Protein AF-A0A438JCF0-F1 (afdb_monomer)

Mean predicted aligned error: 16.05 Å

Secondary structure (DSSP, 8-state):
--TTTT---SSHHHHHHHHHHHHHHHHHHHHHTS-GGGHHHHHHHHHH-SSSPPPHHHHHHHHHHHHHHHHHHHH-------------------------------

Sequence (106 aa):
MDHYQCIQMKDSEDAAILKRFVEKERIFEFLAGLNLEFDQVQVQVRVLGKEDLPSLNETISIIGAEEGRRGVMMNETPMVESSAMLSNAGNMKNVVAENQLNAANK

Foldseek 3Di:
DQPCVPDDDPDPVVVVVVVLVSQVVVLVVVLVPDDPVCVVVSVCQVVVPPPDRDTSVVSVVSVVVVVVVVVVVVVPDPPPPPPDPDPPPDDDDDDDDDDDDDDDDD

Structure (mmCIF, N/CA/C/O backbone):
data_AF-A0A438JCF0-F1
#
_entry.id   AF-A0A438JCF0-F1
#
loop_
_atom_site.group_PDB
_atom_site.id
_atom_site.type_symbol
_atom_site.label_atom_id
_atom_site.label_alt_id
_atom_site.label_comp_id
_atom_site.label_asym_id
_atom_site.label_entity_id
_atom_site.label_seq_id
_atom_site.pdbx_PDB_ins_code
_atom_site.Cartn_x
_atom_site.Cartn_y
_atom_site.Cartn_z
_atom_site.occupancy
_atom_site.B_iso_or_equiv
_atom_site.auth_seq_id
_atom_site.auth_comp_id
_atom_site.auth_asym_id
_atom_site.auth_atom_id
_atom_site.pdbx_PDB_model_num
ATOM 1 N N . MET A 1 1 ? -13.941 -3.646 -2.921 1.00 62.16 1 MET A N 1
ATOM 2 C CA . MET A 1 1 ? -14.972 -2.996 -2.080 1.00 62.16 1 MET A CA 1
ATOM 3 C C . MET A 1 1 ? -14.327 -2.737 -0.732 1.00 62.16 1 MET A C 1
ATOM 5 O O . MET A 1 1 ? -13.672 -3.642 -0.242 1.00 62.16 1 MET A O 1
ATOM 9 N N . ASP A 1 2 ? -14.427 -1.535 -0.164 1.00 73.06 2 ASP A N 1
ATOM 10 C CA . ASP A 1 2 ? -13.834 -1.261 1.153 1.00 73.06 2 ASP A CA 1
ATOM 11 C C . ASP A 1 2 ? -14.766 -1.793 2.249 1.00 73.06 2 ASP A C 1
ATOM 13 O O . ASP A 1 2 ? -15.779 -1.180 2.585 1.00 73.06 2 ASP A O 1
ATOM 17 N N . HIS A 1 3 ? -14.460 -2.984 2.762 1.00 77.19 3 HIS A N 1
ATOM 18 C CA . HIS A 1 3 ? -15.299 -3.690 3.734 1.00 77.19 3 HIS A CA 1
ATOM 19 C C . HIS A 1 3 ? -15.315 -3.027 5.122 1.00 77.19 3 HIS A C 1
ATOM 21 O O . HIS A 1 3 ? -16.155 -3.370 5.952 1.00 77.19 3 HIS A O 1
ATOM 27 N N . TYR A 1 4 ? -14.436 -2.050 5.360 1.00 80.06 4 TYR A N 1
ATOM 28 C CA . TYR A 1 4 ? -14.274 -1.373 6.647 1.00 80.06 4 TYR A CA 1
ATOM 29 C C . TYR A 1 4 ? -15.093 -0.081 6.768 1.00 80.06 4 TYR A C 1
ATOM 31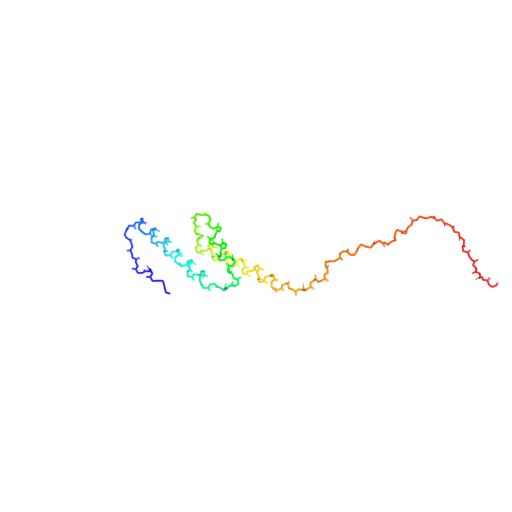 O O . TYR A 1 4 ? -15.215 0.475 7.857 1.00 80.06 4 TYR A O 1
ATOM 39 N N . GLN A 1 5 ? -15.708 0.388 5.677 1.00 80.06 5 GLN A N 1
ATOM 40 C CA . GLN A 1 5 ? -16.453 1.655 5.634 1.00 80.06 5 GLN A CA 1
ATOM 41 C C . GLN A 1 5 ? -17.698 1.692 6.536 1.00 80.06 5 GLN A C 1
ATOM 43 O O . GLN A 1 5 ? -18.168 2.772 6.888 1.00 80.06 5 GLN A O 1
ATOM 48 N N . CYS A 1 6 ? -18.244 0.532 6.908 1.00 81.19 6 CYS A N 1
ATOM 49 C CA . CYS A 1 6 ? -19.401 0.431 7.799 1.00 81.19 6 CYS A CA 1
ATOM 50 C C . CYS A 1 6 ? -19.032 0.428 9.291 1.00 81.19 6 CYS A C 1
ATOM 52 O O . CYS A 1 6 ? -19.927 0.474 10.137 1.00 81.19 6 CYS A O 1
ATOM 54 N N . ILE A 1 7 ? -17.739 0.381 9.628 1.00 84.44 7 ILE A N 1
ATOM 55 C CA . ILE A 1 7 ? -17.277 0.356 11.014 1.00 84.44 7 ILE A CA 1
ATOM 56 C C . ILE A 1 7 ? -17.181 1.791 11.534 1.00 84.44 7 ILE A C 1
ATOM 58 O O . ILE A 1 7 ? -16.429 2.612 11.015 1.00 84.44 7 ILE A O 1
ATOM 62 N N . GLN A 1 8 ? -17.932 2.088 12.595 1.00 81.56 8 GLN A N 1
ATOM 63 C CA . GLN A 1 8 ? -17.813 3.336 13.345 1.00 81.56 8 GLN A CA 1
ATOM 64 C C . GLN A 1 8 ? -17.200 3.059 14.713 1.00 81.56 8 GLN A C 1
ATOM 66 O O . GLN A 1 8 ? -17.694 2.220 15.467 1.00 81.56 8 GLN A O 1
ATOM 71 N N . MET A 1 9 ? -16.140 3.792 15.043 1.00 86.50 9 MET A N 1
ATOM 72 C CA . MET A 1 9 ? -15.446 3.685 16.324 1.00 86.50 9 MET A CA 1
ATOM 73 C C . MET A 1 9 ? -15.706 4.935 17.155 1.00 86.50 9 MET A C 1
ATOM 75 O O . MET A 1 9 ? -15.695 6.050 16.638 1.00 86.50 9 MET A O 1
ATOM 79 N N . LYS A 1 10 ? -16.000 4.729 18.440 1.00 86.31 10 LYS A N 1
ATOM 80 C CA . LYS A 1 10 ? -16.257 5.813 19.400 1.00 86.31 10 LYS A CA 1
ATOM 81 C C . LYS A 1 10 ? -14.984 6.273 20.100 1.00 86.31 10 LYS A C 1
ATOM 83 O O . LYS A 1 10 ? -14.886 7.442 20.453 1.00 86.31 10 LYS A O 1
ATOM 88 N N . ASP A 1 11 ? -14.052 5.348 20.305 1.00 92.75 11 ASP A N 1
ATOM 89 C CA . ASP A 1 11 ? -12.756 5.610 20.911 1.00 92.75 11 ASP A CA 1
ATOM 90 C C . ASP A 1 11 ? -11.709 5.939 19.836 1.00 92.75 11 ASP A C 1
ATOM 92 O O . ASP A 1 11 ? -11.685 5.325 18.765 1.00 92.75 11 ASP A O 1
ATOM 96 N N . SER A 1 12 ? -10.869 6.941 20.104 1.00 90.31 12 SER A N 1
ATOM 97 C CA . SER A 1 12 ? -9.863 7.421 19.153 1.00 90.31 12 SER A CA 1
ATOM 98 C C . SER A 1 12 ? -8.617 6.541 19.081 1.00 90.31 12 SER A C 1
ATOM 100 O O . SER A 1 12 ? -7.994 6.481 18.021 1.00 90.31 12 SER A O 1
ATOM 102 N N . GLU A 1 13 ? -8.247 5.878 20.178 1.00 93.06 13 GLU A N 1
ATOM 103 C CA . GLU A 1 13 ? -7.094 4.974 20.218 1.00 93.06 13 GLU A CA 1
ATOM 104 C C . GLU A 1 13 ? -7.409 3.718 19.406 1.00 93.06 13 GLU A C 1
ATOM 106 O O . GLU A 1 13 ? -6.676 3.363 18.479 1.00 93.06 13 GLU A O 1
ATOM 111 N N . ASP A 1 14 ? -8.574 3.120 19.656 1.00 89.88 14 ASP A N 1
ATOM 112 C CA . ASP A 1 14 ? -9.021 1.949 18.906 1.00 89.88 14 ASP A CA 1
ATOM 113 C C . ASP A 1 14 ? -9.172 2.277 17.402 1.00 89.88 14 ASP A C 1
ATOM 115 O O . ASP A 1 14 ? -8.791 1.477 16.540 1.00 89.88 14 ASP A O 1
ATOM 119 N N . ALA A 1 15 ? -9.656 3.483 17.064 1.00 89.75 15 ALA A N 1
ATOM 120 C CA . ALA A 1 15 ? -9.737 3.965 15.681 1.00 89.75 15 ALA A CA 1
ATOM 121 C C . ALA A 1 15 ? -8.367 4.070 14.999 1.00 89.75 15 ALA A C 1
ATOM 123 O O . ALA A 1 15 ? -8.227 3.712 13.824 1.00 89.75 15 ALA A O 1
ATOM 124 N N . ALA A 1 16 ? -7.347 4.536 15.722 1.00 90.12 16 ALA A N 1
ATOM 125 C CA . ALA A 1 16 ? -5.986 4.609 15.207 1.00 90.12 16 ALA A CA 1
ATOM 126 C C . ALA A 1 16 ? -5.401 3.210 14.960 1.00 90.12 16 ALA A C 1
ATOM 128 O O . ALA A 1 16 ? -4.766 2.984 13.923 1.00 90.12 16 ALA A O 1
ATOM 129 N N . ILE A 1 17 ? -5.657 2.259 15.863 1.00 89.62 17 ILE A N 1
ATOM 130 C CA . ILE A 1 17 ? -5.222 0.864 15.724 1.00 89.62 17 ILE A CA 1
ATOM 131 C C . ILE A 1 17 ? -5.883 0.212 14.505 1.00 89.62 17 ILE A C 1
ATOM 133 O O . ILE A 1 17 ? -5.178 -0.353 13.663 1.00 89.62 17 ILE A O 1
ATOM 137 N N . LEU A 1 18 ? -7.208 0.335 14.357 1.00 89.56 18 LEU A N 1
ATOM 138 C CA . LEU A 1 18 ? -7.921 -0.228 13.207 1.00 89.56 18 LEU A CA 1
ATOM 139 C C . LEU A 1 18 ? -7.422 0.381 11.895 1.00 89.56 18 LEU A C 1
ATOM 141 O O . LEU A 1 18 ? -7.190 -0.347 10.933 1.00 89.56 18 LEU A O 1
ATOM 145 N N . LYS A 1 19 ? -7.199 1.699 11.852 1.00 88.81 19 LYS A N 1
ATOM 146 C CA . LYS A 1 19 ? -6.671 2.365 10.656 1.00 88.81 19 LYS A CA 1
ATOM 147 C C . LYS A 1 19 ? -5.315 1.787 10.241 1.00 88.81 19 LYS A C 1
ATOM 149 O O . LYS A 1 19 ? -5.132 1.481 9.066 1.00 88.81 19 LYS A O 1
ATOM 154 N N . ARG A 1 20 ? -4.394 1.595 11.193 1.00 88.44 20 ARG A N 1
ATOM 155 C CA . ARG A 1 20 ?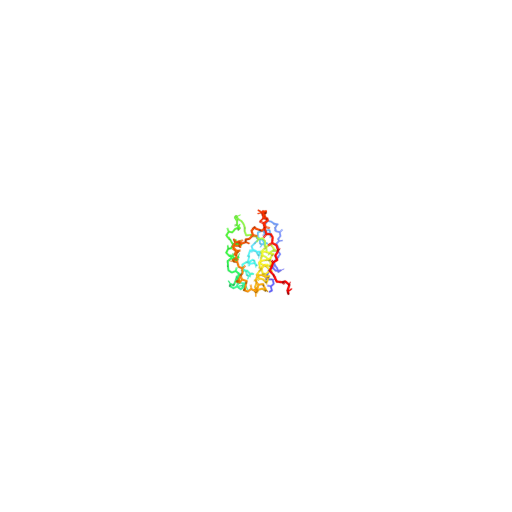 -3.083 0.971 10.930 1.00 88.44 20 ARG A CA 1
ATOM 156 C C . ARG A 1 20 ? -3.224 -0.470 10.442 1.00 88.44 20 ARG A C 1
ATOM 158 O O . ARG A 1 20 ? -2.466 -0.891 9.574 1.00 88.44 20 ARG A O 1
ATOM 165 N N . PHE A 1 21 ? -4.177 -1.224 10.988 1.00 89.06 21 PHE A N 1
ATOM 166 C CA . PHE A 1 21 ? -4.444 -2.596 10.560 1.00 89.06 21 PHE A CA 1
ATOM 167 C C . PHE A 1 21 ? -4.962 -2.651 9.116 1.00 89.06 21 PHE A C 1
ATOM 169 O O . PHE A 1 21 ? -4.380 -3.341 8.283 1.00 89.06 21 PHE A O 1
ATOM 176 N N . VAL A 1 22 ? -5.993 -1.863 8.803 1.00 89.81 22 VAL A N 1
ATOM 177 C CA . VAL A 1 22 ? -6.582 -1.783 7.458 1.00 89.81 22 VAL A CA 1
ATOM 178 C C . VAL A 1 22 ? -5.552 -1.307 6.436 1.00 89.81 22 VAL A C 1
ATOM 180 O O . VAL A 1 22 ? -5.491 -1.832 5.329 1.00 89.81 22 VAL A O 1
ATOM 183 N N . GLU A 1 23 ? -4.718 -0.329 6.790 1.00 89.44 23 GLU A N 1
ATOM 184 C CA . GLU A 1 23 ? -3.648 0.139 5.909 1.00 89.44 23 GLU A CA 1
ATOM 185 C C . GLU A 1 23 ? -2.625 -0.966 5.618 1.00 89.44 23 GLU A C 1
ATOM 187 O O . GLU A 1 23 ? -2.289 -1.188 4.454 1.00 89.44 23 GLU A O 1
ATOM 192 N N . LYS A 1 24 ? -2.194 -1.716 6.642 1.00 87.69 24 LYS A N 1
ATOM 193 C CA . LYS A 1 24 ? -1.300 -2.868 6.463 1.00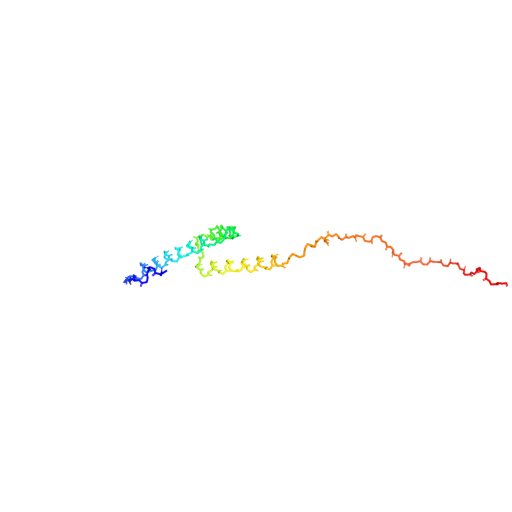 87.69 24 LYS A CA 1
ATOM 194 C C . LYS A 1 24 ? -1.915 -3.933 5.559 1.00 87.69 24 LYS A C 1
ATOM 196 O O . LYS A 1 24 ? -1.229 -4.411 4.659 1.00 87.69 24 LYS A O 1
ATOM 201 N N . GLU A 1 25 ? -3.187 -4.281 5.746 1.00 89.25 25 GLU A N 1
ATOM 202 C CA . GLU A 1 25 ? -3.862 -5.238 4.861 1.00 89.25 25 GLU A CA 1
ATOM 203 C C . GLU A 1 25 ? -3.881 -4.767 3.406 1.00 89.25 25 GLU A C 1
ATOM 205 O O . GLU A 1 25 ? -3.521 -5.539 2.519 1.00 89.25 25 GLU A O 1
ATOM 210 N N . ARG A 1 26 ? -4.206 -3.493 3.151 1.00 90.06 26 ARG A N 1
ATOM 211 C CA . ARG A 1 26 ? -4.204 -2.947 1.784 1.00 90.06 26 ARG A CA 1
ATOM 212 C C . ARG A 1 26 ? -2.823 -2.967 1.146 1.00 90.06 26 ARG A C 1
ATOM 214 O O . ARG A 1 26 ? -2.718 -3.201 -0.053 1.00 90.06 26 ARG A O 1
ATOM 221 N N . ILE A 1 27 ? -1.768 -2.729 1.925 1.00 88.56 27 ILE A N 1
ATOM 222 C CA . ILE A 1 27 ? -0.389 -2.852 1.439 1.00 88.56 27 ILE A CA 1
ATOM 223 C C . ILE A 1 27 ? -0.116 -4.297 1.018 1.00 88.56 27 ILE A C 1
ATOM 225 O O . ILE A 1 27 ? 0.415 -4.523 -0.066 1.00 88.56 27 ILE A O 1
ATOM 229 N N . PHE A 1 28 ? -0.497 -5.285 1.831 1.00 87.44 28 PHE A N 1
ATOM 230 C CA . PHE A 1 28 ? -0.297 -6.690 1.475 1.00 87.44 28 PHE A CA 1
ATOM 231 C C . PHE A 1 28 ? -1.123 -7.118 0.263 1.00 87.44 28 PHE A C 1
ATOM 233 O O . PHE A 1 28 ? -0.587 -7.818 -0.591 1.00 87.44 28 PHE A O 1
ATOM 240 N N . GLU A 1 29 ? -2.378 -6.684 0.155 1.00 90.00 29 GLU A N 1
ATOM 241 C CA . GLU A 1 29 ? -3.229 -6.955 -1.008 1.00 90.00 29 GLU A CA 1
ATOM 242 C C . GLU A 1 29 ? -2.648 -6.326 -2.282 1.00 90.00 29 GLU A C 1
ATOM 244 O O . GLU A 1 29 ? -2.554 -6.991 -3.313 1.00 90.00 29 GLU A O 1
ATOM 249 N N . PHE A 1 30 ? -2.167 -5.080 -2.193 1.00 88.38 30 PHE A N 1
ATOM 250 C CA . PHE A 1 30 ? -1.474 -4.411 -3.292 1.00 88.38 30 PHE A CA 1
ATOM 251 C C . PHE A 1 30 ? -0.219 -5.180 -3.717 1.00 88.38 30 PHE A C 1
ATOM 253 O O . PHE A 1 30 ? -0.085 -5.515 -4.890 1.00 88.38 30 PHE A O 1
ATOM 260 N N . LEU A 1 31 ? 0.670 -5.506 -2.771 1.00 86.88 31 LEU A N 1
ATOM 261 C CA . LEU A 1 31 ? 1.910 -6.236 -3.051 1.00 86.88 31 LEU A CA 1
ATOM 262 C C . LEU A 1 31 ? 1.637 -7.636 -3.625 1.00 86.88 31 LEU A C 1
ATOM 264 O O . LEU A 1 31 ? 2.309 -8.044 -4.566 1.00 86.88 31 LEU A O 1
ATOM 268 N N . ALA A 1 32 ? 0.632 -8.351 -3.113 1.00 86.31 32 ALA A N 1
ATOM 269 C CA . ALA A 1 32 ? 0.243 -9.669 -3.617 1.00 86.31 32 ALA A CA 1
ATOM 270 C C . ALA A 1 32 ? -0.319 -9.625 -5.050 1.00 86.31 32 ALA A C 1
ATOM 272 O O . ALA A 1 32 ? -0.235 -10.620 -5.767 1.00 86.31 32 ALA A O 1
ATOM 273 N N . GLY A 1 33 ? -0.883 -8.487 -5.464 1.00 87.25 33 GLY A N 1
ATOM 274 C CA . GLY A 1 33 ? -1.371 -8.253 -6.823 1.00 87.25 33 GLY A CA 1
ATOM 275 C C . GLY A 1 33 ? -0.302 -7.791 -7.819 1.00 87.25 33 GLY A C 1
ATOM 276 O O . GLY A 1 33 ? -0.610 -7.646 -9.002 1.00 87.25 33 GLY A O 1
ATOM 277 N N . LEU A 1 34 ? 0.935 -7.540 -7.378 1.00 87.69 34 LEU A N 1
ATOM 278 C CA . LEU A 1 34 ? 2.013 -7.113 -8.268 1.00 87.69 34 LEU A CA 1
ATOM 279 C C . LEU A 1 34 ? 2.544 -8.269 -9.122 1.00 87.69 34 LEU A C 1
ATOM 281 O O . LEU A 1 34 ? 2.576 -9.427 -8.710 1.00 87.69 34 LEU A O 1
ATOM 285 N N . ASN A 1 35 ? 3.029 -7.928 -10.316 1.00 87.38 35 ASN A N 1
ATOM 286 C CA . ASN A 1 35 ? 3.692 -8.880 -11.202 1.00 87.38 35 ASN A CA 1
ATOM 287 C C . ASN A 1 35 ? 4.994 -9.415 -10.560 1.00 87.38 35 ASN A C 1
ATOM 289 O O . ASN A 1 35 ? 5.706 -8.680 -9.871 1.00 87.38 35 ASN A O 1
ATOM 293 N N . LEU A 1 36 ? 5.331 -10.680 -10.837 1.00 84.44 36 LEU A N 1
ATOM 294 C CA . LEU A 1 36 ? 6.549 -11.361 -10.377 1.00 84.44 36 LEU A CA 1
ATOM 295 C C . LEU A 1 36 ? 7.835 -10.625 -10.782 1.00 84.44 36 LEU A C 1
ATOM 297 O O . LEU A 1 36 ? 8.852 -10.737 -10.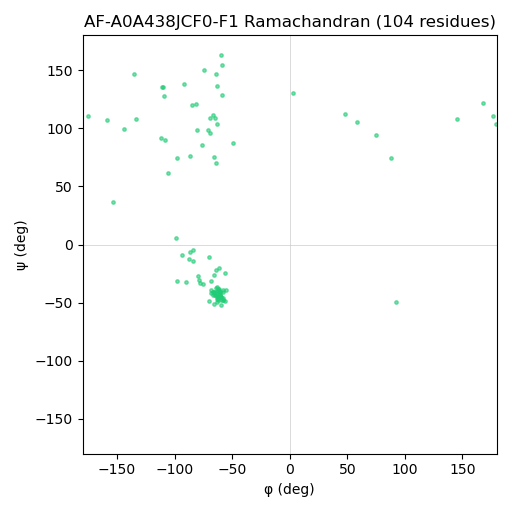107 1.00 84.44 36 LEU A O 1
ATOM 301 N N . GLU A 1 37 ? 7.802 -9.820 -11.845 1.00 85.19 37 GLU A N 1
ATOM 302 C CA . GLU A 1 37 ? 8.937 -8.975 -12.249 1.00 85.19 37 GLU A CA 1
ATOM 303 C C . GLU A 1 37 ? 9.344 -7.932 -11.192 1.00 85.19 37 GLU A C 1
ATOM 305 O O . GLU A 1 37 ? 10.479 -7.447 -11.210 1.00 85.19 37 GLU A O 1
ATOM 310 N N . PHE A 1 38 ? 8.443 -7.612 -10.256 1.00 85.06 38 PHE A N 1
ATOM 311 C CA . PHE A 1 38 ? 8.677 -6.690 -9.146 1.00 85.06 38 PHE A CA 1
ATOM 312 C C . PHE A 1 38 ? 9.006 -7.402 -7.829 1.00 85.06 38 PHE A C 1
ATOM 314 O O . PHE A 1 38 ? 9.143 -6.728 -6.812 1.00 85.06 38 PHE A O 1
ATOM 321 N N . ASP A 1 39 ? 9.167 -8.730 -7.815 1.00 84.31 39 ASP A N 1
ATOM 322 C CA . ASP A 1 39 ? 9.401 -9.515 -6.590 1.00 84.31 39 ASP A CA 1
ATOM 323 C C . ASP A 1 39 ? 10.618 -9.010 -5.793 1.00 84.31 39 ASP A C 1
ATOM 325 O O . ASP A 1 39 ? 10.562 -8.836 -4.576 1.00 84.31 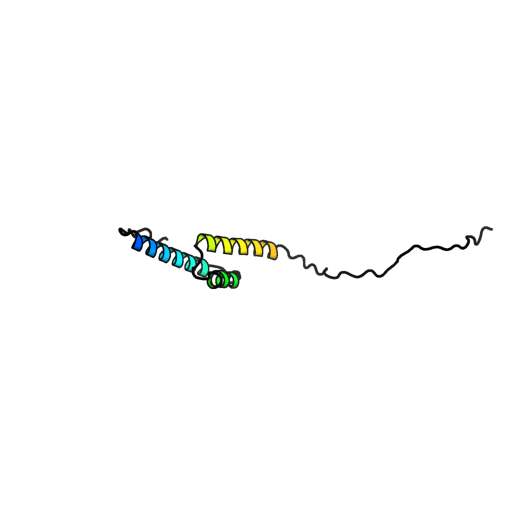39 ASP A O 1
ATOM 329 N N . GLN A 1 40 ? 11.693 -8.619 -6.485 1.00 84.19 40 GLN A N 1
ATOM 330 C CA . GLN A 1 40 ? 12.858 -8.024 -5.830 1.00 84.19 40 GLN A CA 1
ATOM 331 C C . GLN A 1 40 ? 12.529 -6.703 -5.117 1.00 84.19 40 GLN A C 1
ATOM 333 O O . GLN A 1 40 ? 13.022 -6.461 -4.013 1.00 84.19 40 GLN A O 1
ATOM 338 N N . VAL A 1 41 ? 11.677 -5.863 -5.710 1.00 84.69 41 VAL A N 1
ATOM 339 C CA . VAL A 1 41 ? 11.240 -4.611 -5.081 1.00 84.69 41 VAL A CA 1
ATOM 340 C C . VAL A 1 41 ? 10.228 -4.882 -3.972 1.00 84.69 41 VAL A C 1
ATOM 342 O O . VAL A 1 41 ? 10.300 -4.226 -2.939 1.00 84.69 41 VAL A O 1
ATOM 345 N N . GLN A 1 42 ? 9.374 -5.903 -4.092 1.00 83.75 42 GLN A N 1
ATOM 346 C CA . GLN A 1 42 ? 8.505 -6.343 -2.995 1.00 83.75 42 GLN A CA 1
ATOM 347 C C . GLN A 1 42 ? 9.308 -6.777 -1.764 1.00 83.75 42 GLN A C 1
ATOM 349 O O . GLN A 1 42 ? 9.019 -6.342 -0.645 1.00 83.75 42 GLN A O 1
ATOM 354 N N . VAL A 1 43 ? 10.338 -7.609 -1.956 1.00 82.12 43 VAL A N 1
ATOM 355 C CA . VAL A 1 43 ? 11.248 -8.022 -0.879 1.00 82.12 43 VAL A CA 1
ATOM 356 C C . VAL A 1 43 ? 11.954 -6.801 -0.302 1.00 82.12 43 VAL A C 1
ATOM 358 O O . VAL A 1 43 ? 12.065 -6.682 0.913 1.00 82.12 43 VAL A O 1
ATOM 361 N N . GLN A 1 44 ? 12.380 -5.853 -1.136 1.00 81.62 44 GLN A N 1
ATOM 362 C CA . GLN A 1 44 ? 13.070 -4.655 -0.670 1.00 81.62 44 GLN A CA 1
ATOM 363 C C . GLN A 1 44 ? 12.156 -3.713 0.125 1.00 81.62 44 GLN A C 1
ATOM 365 O O . GLN A 1 44 ? 12.559 -3.264 1.191 1.00 81.62 44 GLN A O 1
ATOM 370 N N . VAL A 1 45 ? 10.912 -3.493 -0.302 1.00 82.50 45 VAL A N 1
ATOM 371 C CA . VAL A 1 45 ? 9.891 -2.755 0.465 1.00 82.50 45 VAL A CA 1
ATOM 372 C C . VAL A 1 45 ? 9.653 -3.416 1.829 1.00 82.50 45 VAL A C 1
ATOM 374 O O . VAL A 1 45 ? 9.530 -2.729 2.840 1.00 82.50 45 VAL A O 1
ATOM 377 N N . ARG A 1 46 ? 9.656 -4.755 1.882 1.00 78.12 46 ARG A N 1
ATOM 378 C CA . ARG A 1 46 ? 9.436 -5.523 3.116 1.00 78.12 46 ARG A CA 1
ATOM 379 C C . ARG A 1 46 ? 10.660 -5.581 4.041 1.00 78.12 46 ARG A C 1
ATOM 381 O O . ARG A 1 46 ? 10.495 -5.648 5.252 1.00 78.12 46 ARG A O 1
ATOM 388 N N . VAL A 1 47 ? 11.874 -5.593 3.486 1.00 71.81 47 VAL A N 1
ATOM 389 C CA . VAL A 1 47 ? 13.143 -5.805 4.218 1.00 71.81 47 VAL A CA 1
ATOM 390 C C . VAL A 1 47 ? 13.860 -4.492 4.553 1.00 71.81 47 VAL A C 1
ATOM 392 O O . VAL A 1 47 ? 14.562 -4.406 5.565 1.00 71.81 47 VAL A O 1
ATOM 395 N N . LEU A 1 48 ? 13.718 -3.470 3.707 1.00 65.19 48 LEU A N 1
ATOM 396 C CA . LEU A 1 48 ? 14.313 -2.147 3.905 1.00 65.19 48 LEU A CA 1
ATOM 397 C C . LEU A 1 48 ? 13.418 -1.222 4.745 1.00 65.19 48 LEU A C 1
ATOM 399 O O . LEU A 1 48 ? 13.919 -0.224 5.256 1.00 65.19 48 LEU A O 1
ATOM 403 N N . GLY A 1 49 ? 12.151 -1.593 4.968 1.00 60.88 49 GLY A N 1
ATOM 404 C CA . GLY A 1 49 ? 11.324 -1.089 6.069 1.00 60.88 49 GLY A CA 1
ATOM 405 C C . GLY A 1 49 ? 11.904 -1.546 7.407 1.00 60.88 49 GLY A C 1
ATOM 406 O O . GLY A 1 49 ? 11.454 -2.514 8.015 1.00 60.88 49 GLY A O 1
ATOM 407 N N . LYS A 1 50 ? 13.001 -0.915 7.820 1.00 58.53 50 LYS A N 1
ATOM 408 C CA . LYS A 1 50 ? 13.619 -1.117 9.126 1.00 58.53 50 LYS A CA 1
ATOM 409 C C . LYS A 1 50 ? 12.643 -0.515 10.145 1.00 58.53 50 LYS A C 1
ATOM 411 O O . LYS A 1 50 ? 12.489 0.695 10.178 1.00 58.53 50 LYS A O 1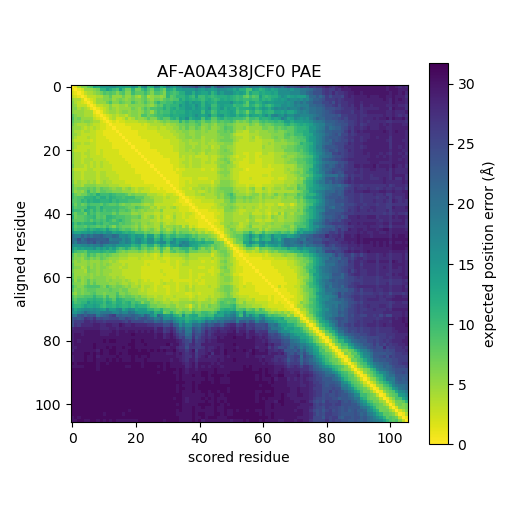
ATOM 416 N N . GLU A 1 51 ? 11.981 -1.376 10.913 1.00 58.56 51 GLU A N 1
ATOM 417 C CA . GLU A 1 51 ? 11.010 -1.098 11.995 1.00 58.56 51 GLU A CA 1
ATOM 418 C C . GLU A 1 51 ? 9.526 -1.038 11.599 1.00 58.56 51 GLU A C 1
ATOM 420 O O . GLU A 1 51 ? 8.750 -1.769 12.212 1.00 58.56 51 GLU A O 1
ATOM 425 N N . ASP A 1 52 ? 9.124 -0.303 10.557 1.00 72.62 52 ASP A N 1
ATOM 426 C CA . ASP A 1 52 ? 7.717 -0.224 10.127 1.00 72.62 52 ASP A CA 1
ATOM 427 C C . ASP A 1 52 ? 7.548 -0.341 8.603 1.00 72.62 52 ASP A C 1
ATOM 429 O O . ASP A 1 52 ? 8.396 0.088 7.817 1.00 72.62 52 ASP A O 1
ATOM 433 N N . LEU A 1 53 ? 6.433 -0.948 8.177 1.00 77.88 53 LEU A N 1
ATOM 434 C CA . LEU A 1 53 ? 6.043 -0.990 6.765 1.00 77.88 53 LEU A CA 1
ATOM 435 C C . LEU A 1 53 ? 5.786 0.443 6.266 1.00 77.88 53 LEU A C 1
ATOM 437 O O . LEU A 1 53 ? 5.109 1.195 6.972 1.00 77.88 53 LEU A O 1
ATOM 441 N N . PRO A 1 54 ? 6.262 0.813 5.061 1.00 85.12 54 PRO A N 1
ATOM 442 C CA . PRO A 1 54 ? 5.929 2.103 4.467 1.00 85.12 54 PRO A CA 1
ATOM 443 C C . PRO A 1 54 ? 4.415 2.235 4.296 1.00 85.12 54 PRO A C 1
ATOM 445 O O . PRO A 1 54 ? 3.707 1.236 4.154 1.00 85.12 54 PRO A O 1
ATOM 448 N N . SER A 1 55 ? 3.911 3.467 4.277 1.00 87.88 55 SER A N 1
ATOM 449 C CA . SER A 1 55 ? 2.494 3.723 4.009 1.00 87.88 55 SER A CA 1
ATOM 450 C C . SER A 1 55 ? 2.085 3.189 2.634 1.00 87.88 55 SER A C 1
ATOM 452 O O . SER A 1 55 ? 2.914 2.940 1.746 1.00 87.88 55 SER A O 1
ATOM 454 N N . LEU A 1 56 ? 0.777 3.046 2.417 1.00 88.50 56 LEU A N 1
ATOM 455 C CA . LEU A 1 56 ? 0.267 2.581 1.127 1.00 88.50 56 LEU A CA 1
ATOM 456 C C . LEU A 1 56 ? 0.719 3.494 -0.024 1.00 88.50 56 LEU A C 1
ATOM 458 O O . LEU A 1 56 ? 1.126 3.012 -1.078 1.00 88.50 56 LEU A O 1
ATOM 462 N N . ASN A 1 57 ? 0.706 4.811 0.192 1.00 89.62 57 ASN A N 1
ATOM 463 C CA . ASN A 1 57 ? 1.104 5.781 -0.826 1.00 89.62 57 ASN A CA 1
ATOM 464 C C . ASN A 1 57 ? 2.609 5.729 -1.136 1.00 89.62 57 ASN A C 1
ATOM 466 O O . ASN A 1 57 ? 3.009 5.833 -2.296 1.00 89.62 57 ASN A O 1
ATOM 470 N N . GLU A 1 58 ? 3.445 5.536 -0.115 1.00 89.25 58 GLU A N 1
ATOM 471 C CA . GLU A 1 58 ? 4.886 5.335 -0.304 1.00 89.25 58 GLU A CA 1
ATOM 472 C C . GLU A 1 58 ? 5.159 4.039 -1.064 1.00 89.25 58 GLU A C 1
ATOM 474 O O . GLU A 1 58 ? 5.938 4.043 -2.014 1.00 89.25 58 GLU A O 1
ATOM 479 N N . THR A 1 59 ? 4.461 2.956 -0.714 1.00 89.06 59 THR A N 1
ATOM 480 C CA . THR A 1 59 ? 4.571 1.668 -1.411 1.00 89.06 59 THR A CA 1
ATOM 481 C C . THR A 1 59 ? 4.229 1.816 -2.895 1.00 89.06 59 THR A C 1
ATOM 483 O O . THR A 1 59 ? 5.004 1.391 -3.750 1.00 89.06 59 THR A O 1
ATOM 486 N N . ILE A 1 60 ? 3.115 2.483 -3.215 1.00 89.56 60 ILE A N 1
ATOM 487 C CA . ILE A 1 60 ? 2.718 2.774 -4.600 1.00 89.56 60 ILE A CA 1
ATOM 488 C C . ILE A 1 60 ? 3.783 3.622 -5.308 1.00 89.56 60 ILE A C 1
ATOM 490 O O . ILE A 1 60 ? 4.141 3.326 -6.445 1.00 89.56 60 ILE A O 1
ATOM 494 N N . SER A 1 61 ? 4.327 4.642 -4.640 1.00 90.25 61 SER A N 1
ATOM 495 C CA . SER A 1 61 ? 5.342 5.529 -5.226 1.00 90.25 61 SER A CA 1
ATOM 496 C C . SER A 1 61 ? 6.649 4.797 -5.537 1.00 90.25 61 SER A C 1
ATOM 498 O O . SER A 1 61 ? 7.231 5.015 -6.597 1.00 90.25 61 SER A O 1
ATOM 500 N N . ILE A 1 62 ? 7.098 3.905 -4.649 1.00 88.88 62 ILE A N 1
ATOM 501 C CA . ILE A 1 62 ? 8.308 3.095 -4.849 1.00 88.88 62 ILE A CA 1
ATOM 502 C C . ILE A 1 62 ? 8.133 2.166 -6.053 1.00 88.88 62 ILE A C 1
ATOM 504 O O . ILE A 1 62 ? 9.008 2.104 -6.916 1.00 88.88 62 ILE A O 1
ATOM 508 N N . ILE A 1 63 ? 6.995 1.472 -6.133 1.00 88.50 63 ILE A N 1
ATOM 509 C CA . ILE A 1 63 ? 6.711 0.555 -7.241 1.00 88.50 63 ILE A CA 1
ATOM 510 C C . ILE A 1 63 ? 6.556 1.312 -8.562 1.00 88.50 63 ILE A C 1
ATOM 512 O O . ILE A 1 63 ? 7.141 0.898 -9.557 1.00 88.50 63 ILE A O 1
ATOM 516 N N . GLY A 1 64 ? 5.852 2.446 -8.574 1.00 89.50 64 GLY A N 1
ATOM 517 C CA . GLY A 1 64 ? 5.710 3.274 -9.775 1.00 89.50 64 GLY A CA 1
ATOM 518 C C . GLY A 1 64 ? 7.041 3.864 -10.257 1.00 89.50 64 GLY A C 1
ATOM 519 O O . GLY A 1 64 ? 7.303 3.919 -11.458 1.00 89.50 64 GLY A O 1
ATOM 520 N N . ALA A 1 65 ? 7.927 4.259 -9.337 1.00 88.25 65 ALA A N 1
ATOM 521 C CA . ALA A 1 65 ? 9.275 4.703 -9.689 1.00 88.25 65 ALA A CA 1
ATOM 522 C C . ALA A 1 65 ? 10.111 3.567 -10.305 1.00 88.25 65 ALA A C 1
ATOM 524 O O . ALA A 1 65 ? 10.811 3.784 -11.297 1.00 88.25 65 ALA A O 1
ATOM 525 N N . GLU A 1 66 ? 10.018 2.353 -9.755 1.00 87.25 66 GLU A N 1
ATOM 526 C CA . GLU A 1 66 ? 10.672 1.174 -10.327 1.00 87.25 66 GLU A CA 1
ATOM 527 C C . GLU A 1 66 ? 10.104 0.817 -11.706 1.00 87.25 66 GLU A C 1
ATOM 529 O O . GLU A 1 66 ? 10.867 0.519 -12.626 1.00 87.25 66 GLU A O 1
ATOM 534 N N . GLU A 1 67 ? 8.783 0.860 -11.867 1.00 88.06 67 GLU A N 1
ATOM 535 C CA . GLU A 1 67 ? 8.110 0.621 -13.142 1.00 88.06 67 GLU A CA 1
ATOM 536 C C . GLU A 1 67 ? 8.607 1.601 -14.210 1.00 88.06 67 GLU A C 1
ATOM 538 O O . GLU A 1 67 ? 9.015 1.175 -15.290 1.00 88.06 67 GLU A O 1
ATOM 543 N N . GLY A 1 68 ? 8.677 2.897 -13.892 1.00 86.25 68 GLY A N 1
ATOM 544 C CA . GLY A 1 68 ? 9.228 3.908 -14.793 1.00 86.25 68 GLY A CA 1
ATOM 545 C C . GLY A 1 68 ? 10.692 3.644 -15.153 1.00 86.25 68 GLY A C 1
ATOM 546 O O . GLY A 1 68 ? 11.065 3.706 -16.325 1.00 86.25 68 GLY A O 1
ATOM 547 N N . ARG A 1 69 ? 11.523 3.281 -14.168 1.00 86.62 69 ARG A N 1
ATOM 548 C CA . ARG A 1 69 ? 12.937 2.933 -14.389 1.00 86.62 69 ARG A CA 1
ATOM 549 C C . ARG A 1 69 ? 13.087 1.722 -15.310 1.00 86.62 69 ARG A C 1
ATOM 551 O O . ARG A 1 69 ? 13.931 1.736 -16.206 1.00 86.62 69 ARG A O 1
ATOM 558 N N . ARG A 1 70 ? 12.273 0.682 -15.110 1.00 81.12 70 ARG A N 1
ATOM 559 C CA . ARG A 1 70 ? 12.245 -0.510 -15.968 1.00 81.12 70 ARG A CA 1
ATOM 560 C C . ARG A 1 70 ? 11.734 -0.194 -17.362 1.00 81.12 70 ARG A C 1
ATOM 562 O O . ARG A 1 70 ? 12.326 -0.684 -18.313 1.00 81.12 70 ARG A O 1
ATOM 569 N N . GLY A 1 71 ? 10.705 0.640 -17.485 1.00 79.31 71 GLY A N 1
ATOM 570 C CA . GLY A 1 71 ? 10.224 1.138 -18.770 1.00 79.31 71 GLY A CA 1
ATOM 571 C C . GLY A 1 71 ? 11.341 1.833 -19.543 1.00 79.31 71 GLY A C 1
ATOM 572 O O . GLY A 1 71 ? 11.604 1.482 -20.681 1.00 79.31 71 GLY A O 1
ATOM 573 N N . VAL A 1 72 ? 12.089 2.740 -18.915 1.00 71.94 72 VAL A N 1
ATOM 574 C CA . VAL A 1 72 ? 13.238 3.392 -19.568 1.00 71.94 72 VAL A CA 1
ATOM 575 C C . VAL A 1 72 ? 14.319 2.371 -19.954 1.00 71.94 72 VAL A C 1
ATOM 577 O O . VAL A 1 72 ? 14.746 2.336 -21.102 1.00 71.94 72 VAL A O 1
ATOM 580 N N . MET A 1 73 ? 14.708 1.473 -19.044 1.00 64.56 73 MET A N 1
ATOM 581 C CA . MET A 1 73 ? 15.775 0.495 -19.301 1.00 64.56 73 MET A CA 1
ATOM 582 C C . MET A 1 73 ? 15.404 -0.582 -20.341 1.00 64.56 73 MET A C 1
ATOM 584 O O . MET A 1 73 ? 16.275 -1.056 -21.062 1.00 64.56 73 MET A O 1
ATOM 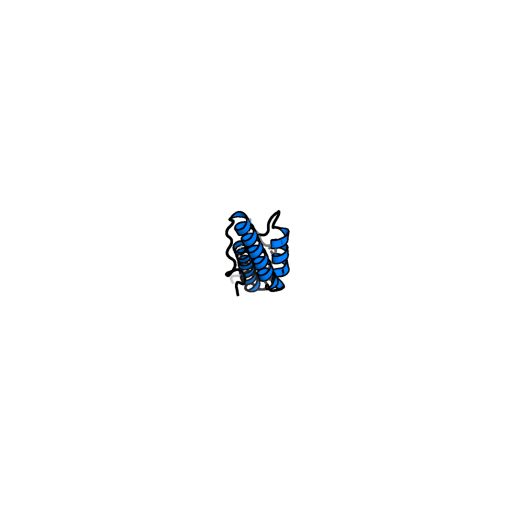588 N N . MET A 1 74 ? 14.132 -0.980 -20.438 1.00 59.88 74 MET A N 1
ATOM 589 C CA . MET A 1 74 ? 13.643 -1.960 -21.424 1.00 59.88 74 MET A CA 1
ATOM 590 C C . MET A 1 74 ? 13.436 -1.332 -22.809 1.00 59.88 74 MET A C 1
ATOM 592 O O . MET A 1 74 ? 13.572 -2.017 -23.823 1.00 59.88 74 MET A O 1
ATOM 596 N N . ASN A 1 75 ? 13.162 -0.026 -22.860 1.00 54.72 75 ASN A N 1
ATOM 597 C CA . ASN A 1 75 ? 12.977 0.722 -24.104 1.00 54.72 75 ASN A CA 1
ATOM 598 C C . ASN A 1 75 ? 14.318 1.187 -24.703 1.00 54.72 75 ASN A C 1
ATOM 600 O O . ASN A 1 75 ? 14.376 1.566 -25.872 1.00 54.72 75 ASN A O 1
ATOM 604 N N . GLU A 1 76 ? 15.399 1.120 -23.923 1.00 51.78 76 GLU A N 1
ATOM 605 C CA . GLU A 1 76 ? 16.770 1.432 -24.325 1.00 51.78 76 GLU A CA 1
ATOM 606 C C . GLU A 1 76 ? 17.603 0.155 -24.495 1.00 51.78 76 GLU A C 1
ATOM 608 O O . GLU A 1 76 ? 18.623 -0.052 -23.845 1.00 51.78 76 GLU A O 1
ATOM 613 N N . THR A 1 77 ? 17.198 -0.714 -25.419 1.00 54.69 77 THR A N 1
ATOM 614 C CA . THR A 1 77 ? 18.156 -1.636 -26.042 1.00 54.69 77 THR A CA 1
ATOM 615 C C . THR A 1 77 ? 18.414 -1.229 -27.489 1.00 54.69 77 THR A C 1
ATOM 617 O O . THR A 1 77 ? 17.812 -1.763 -28.417 1.00 54.69 77 THR A O 1
ATOM 620 N N . PRO A 1 78 ? 19.412 -0.376 -27.757 1.00 45.00 78 PRO A N 1
ATOM 621 C CA . PRO A 1 78 ? 20.429 -0.771 -28.693 1.00 45.00 78 PRO A CA 1
ATOM 622 C C . PRO A 1 78 ? 21.423 -1.643 -27.925 1.00 45.00 78 PRO A C 1
ATOM 624 O O . PRO A 1 78 ? 22.041 -1.224 -26.948 1.00 45.00 78 PRO A O 1
ATOM 627 N N . MET A 1 79 ? 21.581 -2.874 -28.388 1.00 50.22 79 MET A N 1
ATOM 628 C CA . MET A 1 79 ? 22.804 -3.644 -28.220 1.00 50.22 79 MET A CA 1
ATOM 629 C C . MET A 1 79 ? 23.990 -2.759 -28.642 1.00 50.22 79 MET A C 1
ATOM 631 O O . MET A 1 79 ? 24.373 -2.734 -29.807 1.00 50.22 79 MET A O 1
ATOM 635 N N . VAL A 1 80 ? 24.544 -1.966 -27.725 1.00 53.69 80 VAL A N 1
ATOM 636 C CA . VAL A 1 80 ? 25.801 -1.252 -27.954 1.00 53.69 80 VAL A CA 1
ATOM 637 C C . VAL A 1 80 ? 26.908 -2.215 -27.565 1.00 53.69 80 VAL A C 1
ATOM 639 O O . VAL A 1 80 ? 27.551 -2.108 -26.523 1.00 53.69 80 VAL A O 1
ATOM 642 N N . GLU A 1 81 ? 27.144 -3.173 -28.457 1.00 53.06 81 GLU A N 1
ATOM 643 C CA . GLU A 1 81 ? 28.470 -3.746 -28.661 1.00 53.06 81 GLU A CA 1
ATOM 644 C C . GLU A 1 81 ? 29.393 -2.633 -29.178 1.00 53.06 81 GLU A C 1
ATOM 646 O O . GLU A 1 81 ? 29.747 -2.574 -30.348 1.00 53.06 81 GLU A O 1
ATOM 651 N N . SER A 1 82 ? 29.729 -1.665 -28.330 1.00 55.66 82 SER A N 1
ATOM 652 C CA . SER A 1 82 ? 30.723 -0.649 -28.676 1.00 55.66 82 SER A CA 1
ATOM 653 C C . SER A 1 82 ? 31.415 -0.089 -27.437 1.00 55.66 82 SER A C 1
ATOM 655 O O . SER A 1 82 ? 31.755 1.088 -27.376 1.00 55.66 82 SER A O 1
ATOM 657 N N . SER A 1 83 ? 31.662 -0.946 -26.446 1.00 62.16 83 SER A N 1
ATOM 658 C CA . SER A 1 83 ? 32.624 -0.675 -25.375 1.00 62.16 83 SER A CA 1
ATOM 659 C C . SER A 1 83 ? 33.949 -1.356 -25.700 1.00 62.16 83 SER A C 1
ATOM 661 O O . SER A 1 83 ? 34.311 -2.375 -25.123 1.00 62.16 83 SER A O 1
ATOM 663 N N . ALA A 1 84 ? 34.676 -0.775 -26.651 1.00 52.81 84 ALA A N 1
ATOM 664 C CA . ALA A 1 84 ? 36.095 -1.030 -26.851 1.00 52.81 84 ALA A CA 1
ATOM 665 C C . ALA A 1 84 ? 36.761 0.283 -27.282 1.00 52.81 84 ALA A C 1
ATOM 667 O O . ALA A 1 84 ? 36.689 0.681 -28.443 1.00 52.81 84 ALA A O 1
ATOM 668 N N . MET A 1 85 ? 37.406 0.982 -26.343 1.00 56.22 85 MET A N 1
ATOM 669 C CA . MET A 1 85 ? 38.350 2.041 -26.699 1.00 56.22 85 MET A CA 1
ATOM 670 C C . MET A 1 85 ? 39.577 1.387 -27.341 1.00 56.22 85 MET A C 1
ATOM 672 O O . MET A 1 85 ? 40.475 0.911 -26.651 1.00 56.22 85 MET A O 1
ATOM 676 N N . LEU A 1 86 ? 39.607 1.341 -28.673 1.00 47.06 86 LEU A N 1
ATOM 677 C CA . LEU A 1 86 ? 40.817 1.033 -29.426 1.00 47.06 86 LEU A CA 1
ATOM 678 C C . LEU A 1 86 ? 41.821 2.173 -29.217 1.00 47.06 86 LEU A C 1
ATOM 680 O O . LEU A 1 86 ? 41.622 3.298 -29.674 1.00 47.06 86 LEU A O 1
ATOM 684 N N . SER A 1 87 ? 42.911 1.876 -28.514 1.00 50.41 87 SER A N 1
ATOM 685 C CA . SER A 1 87 ? 44.080 2.743 -28.417 1.00 50.41 87 SER A CA 1
ATOM 686 C C . SER A 1 87 ? 44.703 2.913 -29.806 1.00 50.41 87 SER A C 1
ATOM 688 O O . SER A 1 87 ? 45.383 2.010 -30.295 1.00 50.41 87 SER A O 1
ATOM 690 N N . ASN A 1 88 ? 44.500 4.063 -30.451 1.00 48.31 88 ASN A N 1
ATOM 691 C CA . ASN A 1 88 ? 45.249 4.404 -31.657 1.00 48.31 88 ASN A CA 1
ATOM 692 C C . ASN A 1 88 ? 46.669 4.848 -31.268 1.00 48.31 88 ASN A C 1
ATOM 694 O O . ASN A 1 88 ? 46.956 6.034 -31.112 1.00 48.31 88 ASN A O 1
ATOM 698 N N . ALA A 1 89 ? 47.564 3.874 -31.112 1.00 53.25 89 ALA A N 1
ATOM 699 C CA . ALA A 1 89 ? 48.992 4.093 -31.266 1.00 53.25 89 ALA A CA 1
ATOM 700 C C . ALA A 1 89 ? 49.269 4.313 -32.762 1.00 53.25 89 ALA A C 1
ATOM 702 O O . ALA A 1 89 ? 49.333 3.361 -33.534 1.00 53.25 89 ALA A O 1
ATOM 7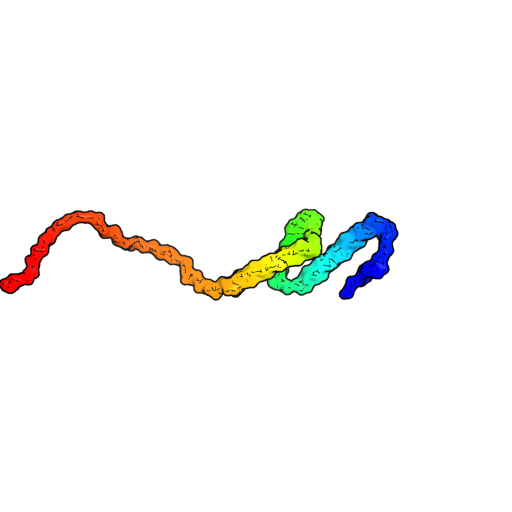03 N N . GLY A 1 90 ? 49.390 5.570 -33.189 1.00 47.19 90 GLY A N 1
ATOM 704 C CA . GLY A 1 90 ? 49.673 5.865 -34.591 1.00 47.19 90 GLY A CA 1
ATOM 705 C C . GLY A 1 90 ? 49.755 7.350 -34.913 1.00 47.19 90 GLY A C 1
ATOM 706 O O . GLY A 1 90 ? 48.736 8.005 -35.100 1.00 47.19 90 GLY A O 1
ATOM 707 N N . ASN A 1 91 ? 51.000 7.813 -35.071 1.00 40.19 91 ASN A N 1
ATOM 708 C CA . ASN A 1 91 ? 51.435 8.969 -35.865 1.00 40.19 91 ASN A CA 1
ATOM 709 C C . ASN A 1 91 ? 51.443 10.361 -35.206 1.00 40.19 91 ASN A C 1
ATOM 711 O O . ASN A 1 91 ? 50.730 11.272 -35.620 1.00 40.19 91 ASN A O 1
ATOM 715 N N . MET A 1 92 ? 52.431 10.584 -34.330 1.00 39.44 92 MET A N 1
ATOM 716 C CA . MET A 1 92 ? 53.068 11.903 -34.221 1.00 39.44 92 MET A CA 1
ATOM 717 C C . MET A 1 92 ? 53.792 12.212 -35.541 1.00 39.44 92 MET A C 1
ATOM 719 O O . MET A 1 92 ? 54.807 11.591 -35.855 1.00 39.44 92 MET A O 1
ATOM 723 N N . LYS A 1 93 ? 53.270 13.148 -36.339 1.00 41.59 93 LYS A N 1
ATOM 724 C CA . LYS A 1 93 ? 53.975 13.714 -37.497 1.00 41.59 93 LYS A CA 1
ATOM 725 C C . LYS A 1 93 ? 54.311 15.172 -37.209 1.00 41.59 93 LYS A C 1
ATOM 727 O O . LYS A 1 93 ? 53.483 16.033 -37.474 1.00 41.59 93 LYS A O 1
ATOM 732 N N . ASN A 1 94 ? 55.497 15.433 -36.664 1.00 39.03 94 ASN A N 1
ATOM 733 C CA . ASN A 1 94 ? 56.344 16.566 -37.058 1.00 39.03 94 ASN A CA 1
ATOM 734 C C . ASN A 1 94 ? 57.588 16.626 -36.173 1.00 39.03 94 ASN A C 1
ATOM 736 O O . ASN A 1 94 ? 57.439 16.990 -35.017 1.00 39.03 94 ASN A O 1
ATOM 740 N N . VAL A 1 95 ? 58.771 16.336 -36.725 1.00 37.31 95 VAL A N 1
ATOM 741 C CA . VAL A 1 95 ? 60.020 17.090 -36.495 1.00 37.31 95 VAL A CA 1
ATOM 742 C C . VAL A 1 95 ? 60.968 16.784 -37.671 1.00 37.31 95 VAL A C 1
ATOM 744 O O . VAL A 1 95 ? 61.478 15.678 -37.786 1.00 37.31 95 VAL A O 1
ATOM 747 N N . VAL A 1 96 ? 61.127 17.782 -38.550 1.00 34.28 96 VAL A N 1
ATOM 748 C CA . VAL A 1 96 ? 62.387 18.274 -39.151 1.00 34.28 96 VAL A CA 1
ATOM 749 C C . VAL A 1 96 ? 63.372 17.250 -39.746 1.00 34.28 96 VAL A C 1
ATOM 751 O O . VAL A 1 96 ? 64.069 16.562 -39.012 1.00 34.28 96 VAL A O 1
ATOM 754 N N . ALA A 1 97 ? 63.535 17.271 -41.075 1.00 37.56 97 ALA A N 1
ATOM 755 C CA . ALA A 1 97 ? 64.775 17.691 -41.757 1.00 37.56 97 ALA A CA 1
ATOM 756 C C . ALA A 1 97 ? 64.745 17.322 -43.256 1.00 37.56 97 ALA A C 1
ATOM 758 O O . ALA A 1 97 ? 64.572 16.170 -43.636 1.00 37.56 97 ALA A O 1
ATOM 759 N N . GLU A 1 98 ? 64.883 18.366 -44.069 1.00 34.38 98 GLU A N 1
ATOM 760 C CA . GLU A 1 98 ? 65.463 18.466 -45.413 1.00 34.38 98 GLU A CA 1
ATOM 761 C C . GLU A 1 98 ? 65.978 17.180 -46.097 1.00 34.38 98 GLU A C 1
ATOM 763 O O . GLU A 1 98 ? 66.844 16.484 -45.574 1.00 34.38 98 GLU A O 1
ATOM 768 N N . ASN A 1 99 ? 65.560 16.950 -47.351 1.00 36.97 99 ASN A N 1
ATOM 769 C CA . ASN A 1 99 ? 66.460 17.116 -48.504 1.00 36.97 99 ASN A CA 1
ATOM 770 C C . ASN A 1 99 ? 65.750 16.907 -49.860 1.00 36.97 99 ASN A C 1
ATOM 772 O O . ASN A 1 99 ? 65.390 15.801 -50.242 1.00 36.97 99 ASN A O 1
ATOM 776 N N . GLN A 1 100 ? 65.615 18.030 -50.570 1.00 40.53 100 GLN A N 1
ATOM 777 C CA . GLN A 1 100 ? 65.806 18.233 -52.015 1.0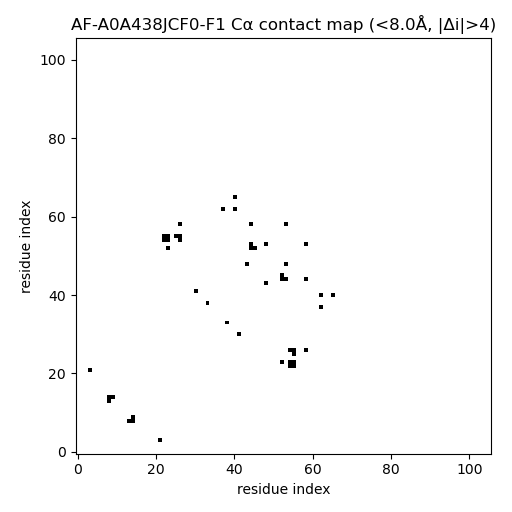0 40.53 100 GLN A CA 1
ATOM 778 C C . GLN A 1 100 ? 64.971 17.429 -53.036 1.00 40.53 100 GLN A C 1
ATOM 780 O O . GLN A 1 100 ? 65.223 16.281 -53.387 1.00 40.53 100 GLN A O 1
ATOM 785 N N . LEU A 1 101 ? 64.022 18.186 -53.595 1.00 41.00 101 LEU A N 1
ATOM 786 C CA . LEU A 1 101 ? 63.288 18.021 -54.846 1.00 41.00 101 LEU A CA 1
ATOM 787 C C . LEU A 1 101 ? 64.240 17.965 -56.062 1.00 41.00 101 LEU A C 1
ATOM 789 O O . LEU A 1 101 ? 65.035 18.884 -56.243 1.00 41.00 101 LEU A O 1
ATOM 793 N N . ASN A 1 102 ? 64.099 16.939 -56.906 1.00 38.19 102 ASN A N 1
ATOM 794 C CA . ASN A 1 102 ? 63.872 17.004 -58.365 1.00 38.19 102 ASN A CA 1
ATOM 795 C C . ASN A 1 102 ? 64.560 15.855 -59.111 1.00 38.19 102 ASN A C 1
ATOM 797 O O . ASN A 1 102 ? 65.760 15.884 -59.369 1.00 38.19 102 ASN A O 1
ATOM 801 N N . ALA A 1 103 ? 63.748 14.914 -59.588 1.00 43.69 103 ALA A N 1
ATOM 802 C CA . ALA A 1 103 ? 64.061 14.148 -60.781 1.00 43.69 103 ALA A CA 1
ATOM 803 C C . ALA A 1 103 ? 63.090 14.561 -61.897 1.00 43.69 103 ALA A C 1
ATOM 805 O O . ALA A 1 103 ? 61.886 14.644 -61.671 1.00 43.69 103 ALA A O 1
ATOM 806 N N . ALA A 1 104 ? 63.655 14.750 -63.090 1.00 38.25 104 ALA A N 1
ATOM 807 C CA . ALA A 1 104 ? 63.003 14.774 -64.398 1.00 38.25 104 ALA A CA 1
ATOM 808 C C . ALA A 1 104 ? 62.172 16.018 -64.780 1.00 38.25 104 ALA A C 1
ATOM 810 O O . ALA A 1 104 ? 60.958 16.069 -64.616 1.00 38.25 104 ALA A O 1
ATOM 811 N N . ASN A 1 105 ? 62.823 16.948 -65.484 1.00 38.50 105 ASN A N 1
ATOM 812 C CA . ASN A 1 105 ? 62.212 17.582 -66.651 1.00 38.50 105 ASN A CA 1
ATOM 813 C C . ASN A 1 105 ? 63.231 17.605 -67.804 1.00 38.50 105 ASN A C 1
ATOM 815 O O . ASN A 1 105 ? 64.206 18.340 -67.728 1.00 38.50 105 ASN A O 1
ATOM 819 N N . LYS A 1 106 ? 62.954 16.745 -68.796 1.00 38.22 106 LYS A N 1
ATOM 820 C CA . LYS A 1 106 ? 63.322 16.744 -70.227 1.00 38.22 106 LYS A CA 1
ATOM 821 C C . LYS A 1 106 ? 64.744 17.122 -70.660 1.00 38.22 106 LYS A C 1
ATOM 823 O O . LYS A 1 106 ? 65.093 18.318 -70.617 1.00 38.22 106 LYS A O 1
#

Solvent-accessible surface area (backbone atoms only — not comparable to full-atom values): 7102 Å² total; per-residue (Å²): 131,78,84,63,77,82,68,83,69,92,52,68,68,62,43,52,53,50,50,55,51,54,48,51,50,51,41,51,54,53,60,72,70,51,62,76,91,45,45,70,55,54,51,42,54,64,64,69,32,76,92,50,78,67,53,58,68,53,50,50,50,54,51,52,53,49,50,52,52,49,52,55,58,70,74,60,69,74,87,72,88,71,89,68,88,76,80,80,86,79,78,92,84,85,83,87,82,89,82,84,91,85,84,87,84,134

pLDDT: mean 71.95, std 19.26, range [34.28, 93.06]

Organism: Vitis vinifera (NCBI:txid29760)

Radius of gyration: 33.17 Å; Cα contacts (8 Å, |Δi|>4): 25; chains: 1; bounding box: 86×30×91 Å